Protein AF-T1XFR0-F1 (afdb_monomer_lite)

Organism: NCBI:txid1246301

Structure (mmCIF, N/CA/C/O backbone):
data_AF-T1XFR0-F1
#
_entry.id   AF-T1XFR0-F1
#
loop_
_atom_site.group_PDB
_atom_site.id
_atom_site.type_symbol
_atom_site.label_atom_id
_atom_site.label_alt_id
_atom_site.label_comp_id
_atom_site.label_asym_id
_atom_site.label_entity_id
_atom_site.label_seq_id
_atom_site.pdbx_PDB_ins_code
_atom_site.Cartn_x
_atom_site.Cartn_y
_atom_site.Cartn_z
_atom_site.occupancy
_atom_site.B_iso_or_equiv
_atom_site.auth_seq_id
_atom_site.auth_comp_id
_atom_site.auth_asym_id
_atom_site.auth_atom_id
_atom_site.pdbx_PDB_model_num
ATOM 1 N N . MET A 1 1 ? 17.478 15.946 -19.439 1.00 26.94 1 MET A N 1
ATOM 2 C CA . MET A 1 1 ? 16.770 15.477 -20.648 1.00 26.94 1 MET A CA 1
ATOM 3 C C . MET A 1 1 ? 15.848 14.362 -20.189 1.00 26.94 1 MET A C 1
ATOM 5 O O . MET A 1 1 ? 16.328 13.275 -19.912 1.00 26.94 1 MET A O 1
ATOM 9 N N . VAL A 1 2 ? 14.579 14.688 -19.938 1.00 28.16 2 VAL A N 1
ATOM 10 C CA . VAL A 1 2 ? 13.577 13.744 -19.421 1.00 28.16 2 VAL A CA 1
ATOM 11 C C . VAL A 1 2 ? 13.021 13.003 -20.628 1.00 28.16 2 VAL A C 1
ATOM 13 O O . VAL A 1 2 ? 12.345 13.608 -21.458 1.00 28.16 2 VAL A O 1
ATOM 16 N N . ILE A 1 3 ? 13.387 11.733 -20.794 1.00 33.00 3 ILE A N 1
ATOM 17 C CA . ILE A 1 3 ? 12.794 10.898 -21.836 1.00 33.00 3 ILE A CA 1
ATOM 18 C C . ILE A 1 3 ? 11.432 10.470 -21.305 1.00 33.00 3 ILE A C 1
ATOM 20 O O . ILE A 1 3 ? 11.331 9.614 -20.435 1.00 33.00 3 ILE A O 1
ATOM 24 N N . ALA A 1 4 ? 10.392 11.128 -21.808 1.00 34.94 4 ALA A N 1
ATOM 25 C CA . ALA A 1 4 ? 9.023 10.685 -21.640 1.00 34.94 4 ALA A CA 1
ATOM 26 C C . ALA A 1 4 ? 8.884 9.305 -22.304 1.00 34.94 4 ALA A C 1
ATOM 28 O O . ALA A 1 4 ? 8.877 9.208 -23.534 1.00 34.94 4 ALA A O 1
ATOM 29 N N . CYS A 1 5 ? 8.785 8.242 -21.503 1.00 37.56 5 CYS A N 1
ATOM 30 C CA . CYS A 1 5 ? 8.316 6.942 -21.974 1.00 37.56 5 CYS A CA 1
ATOM 31 C C . CYS A 1 5 ? 6.837 7.076 -22.353 1.00 37.56 5 CYS A C 1
ATOM 33 O O . CYS A 1 5 ? 5.939 6.857 -21.547 1.00 37.56 5 CYS A O 1
ATOM 35 N N . GLN A 1 6 ? 6.569 7.502 -23.588 1.00 42.53 6 GLN A N 1
ATOM 36 C CA . GLN A 1 6 ? 5.225 7.499 -24.147 1.00 42.53 6 GLN A CA 1
ATOM 37 C C . GLN A 1 6 ? 4.971 6.234 -24.978 1.00 42.53 6 GLN A C 1
ATOM 39 O O . GLN A 1 6 ? 5.543 6.053 -26.052 1.00 42.53 6 GLN A O 1
ATOM 44 N N . ARG A 1 7 ? 3.957 5.490 -24.506 1.00 52.00 7 ARG A N 1
ATOM 45 C CA . ARG A 1 7 ? 3.042 4.556 -25.197 1.00 52.00 7 ARG A CA 1
ATOM 46 C C . ARG A 1 7 ? 3.532 3.125 -25.477 1.00 52.00 7 ARG A C 1
ATOM 48 O O . ARG A 1 7 ? 4.291 2.920 -26.420 1.00 52.00 7 ARG A O 1
ATOM 55 N N . ARG A 1 8 ? 2.844 2.135 -24.866 1.00 38.81 8 ARG A N 1
ATOM 56 C CA . ARG A 1 8 ? 2.082 1.061 -25.566 1.00 38.81 8 ARG A CA 1
ATOM 57 C C . ARG A 1 8 ? 1.303 0.119 -24.613 1.00 38.81 8 ARG A C 1
ATOM 59 O O . ARG A 1 8 ? 1.903 -0.587 -23.817 1.00 38.81 8 ARG A O 1
ATOM 66 N N . SER A 1 9 ? -0.009 0.016 -24.875 1.00 38.56 9 SER A N 1
ATOM 67 C CA . SER A 1 9 ? -1.059 -0.839 -24.271 1.00 38.56 9 SER A CA 1
ATOM 68 C C . SER A 1 9 ? -1.644 -0.373 -22.924 1.00 38.56 9 SER A C 1
ATOM 70 O O . SER A 1 9 ? -0.875 -0.143 -21.998 1.00 38.56 9 SER A O 1
ATOM 72 N N . PRO A 1 10 ? -2.986 -0.267 -22.776 1.00 44.75 10 PRO A N 1
ATOM 73 C CA . PRO A 1 10 ? -3.632 0.031 -21.503 1.00 44.75 10 PRO A CA 1
ATOM 74 C C . PRO A 1 10 ? -3.672 -1.253 -20.670 1.00 44.75 10 PRO A C 1
ATOM 76 O O . PRO A 1 10 ? -4.725 -1.860 -20.489 1.00 44.75 10 PRO A O 1
ATOM 79 N N . VAL A 1 11 ? -2.512 -1.730 -20.219 1.00 47.88 11 VAL A N 1
ATOM 80 C CA . VAL A 1 11 ? -2.519 -2.615 -19.055 1.00 47.88 11 VAL A CA 1
ATOM 81 C C . VAL A 1 11 ? -2.946 -1.706 -17.917 1.00 47.88 11 VAL A C 1
ATOM 83 O O . VAL A 1 11 ? -2.191 -0.814 -17.540 1.00 47.88 11 VAL A O 1
ATOM 86 N N . LEU A 1 12 ? -4.200 -1.843 -17.480 1.00 50.22 12 LEU A N 1
ATOM 87 C CA . LEU A 1 12 ? -4.680 -1.112 -16.316 1.00 50.22 12 LEU A CA 1
ATOM 88 C C . LEU A 1 12 ? -3.731 -1.465 -15.167 1.00 50.22 12 LEU A C 1
ATOM 90 O O . LEU A 1 12 ? -3.576 -2.657 -14.884 1.00 50.22 12 LEU A O 1
ATOM 94 N N . PRO A 1 13 ? -3.042 -0.479 -14.572 1.00 66.06 13 PRO A N 1
ATOM 95 C CA . PRO A 1 13 ? -2.156 -0.758 -13.463 1.00 66.06 13 PRO A CA 1
ATOM 96 C C . PRO A 1 13 ? -2.995 -1.361 -12.338 1.00 66.06 13 PRO A C 1
ATOM 98 O O . PRO A 1 13 ? -4.066 -0.857 -11.994 1.00 66.06 13 PRO A O 1
ATOM 101 N N . TYR A 1 14 ? -2.526 -2.473 -11.792 1.00 77.06 14 TYR A N 1
ATOM 102 C CA . TYR A 1 14 ? -3.076 -3.015 -10.570 1.00 77.06 14 TYR A CA 1
ATOM 103 C C . TYR A 1 14 ? -2.762 -2.043 -9.438 1.00 77.06 14 TYR A C 1
ATOM 105 O O . TYR A 1 14 ? -1.613 -1.649 -9.255 1.00 77.06 14 TYR A O 1
ATOM 113 N N . SER A 1 15 ? -3.785 -1.645 -8.693 1.00 80.94 15 SER A N 1
ATOM 114 C CA . SER A 1 15 ? -3.661 -0.668 -7.617 1.00 80.94 15 SER A CA 1
ATOM 115 C C . SER A 1 15 ? -3.753 -1.359 -6.262 1.00 80.94 15 SER A C 1
ATOM 117 O O . SER A 1 15 ? -4.745 -2.029 -5.972 1.00 80.94 15 SER A O 1
ATOM 119 N N . MET A 1 16 ? -2.737 -1.160 -5.427 1.00 88.19 16 MET A N 1
ATOM 120 C CA . MET A 1 16 ? -2.720 -1.581 -4.028 1.00 88.19 16 MET A CA 1
ATOM 121 C C . MET A 1 16 ? -2.306 -0.407 -3.151 1.00 88.19 16 MET A C 1
ATOM 123 O O . MET A 1 16 ? -1.310 0.251 -3.425 1.00 88.19 16 MET A O 1
ATOM 127 N N . ILE A 1 17 ? -3.013 -0.179 -2.051 1.00 91.88 17 ILE A N 1
ATOM 128 C CA . ILE A 1 17 ? -2.657 0.833 -1.059 1.00 91.88 17 ILE A CA 1
ATOM 129 C C . ILE A 1 17 ? -2.204 0.139 0.222 1.00 91.88 17 ILE A C 1
ATOM 131 O O . ILE A 1 17 ? -2.866 -0.765 0.724 1.00 91.88 17 ILE A O 1
ATOM 135 N N . VAL A 1 18 ? -1.086 0.581 0.791 1.00 94.31 18 VAL A N 1
ATOM 136 C CA . VAL A 1 18 ? -0.654 0.173 2.129 1.00 94.31 18 VAL A CA 1
ATOM 137 C C . VAL A 1 18 ? -0.750 1.364 3.067 1.00 94.31 18 VAL A C 1
ATOM 139 O O . VAL A 1 18 ? -0.208 2.436 2.801 1.00 94.31 18 VAL A O 1
ATOM 142 N N . PHE A 1 19 ? -1.438 1.164 4.185 1.00 95.75 19 PHE A N 1
ATOM 143 C CA . PHE A 1 19 ? -1.802 2.215 5.117 1.00 95.75 19 PHE A CA 1
ATOM 144 C C . PHE A 1 19 ? -1.338 1.912 6.537 1.00 95.75 19 PHE A C 1
ATOM 146 O O . PHE A 1 19 ? -1.356 0.780 7.026 1.00 95.75 19 PHE A O 1
ATOM 153 N N . VAL A 1 20 ? -0.941 2.961 7.238 1.00 96.12 20 VAL A N 1
ATOM 154 C CA . VAL A 1 20 ? -0.500 2.899 8.625 1.00 96.12 20 VAL A CA 1
ATOM 155 C C . VAL A 1 20 ? -1.710 2.990 9.562 1.00 96.12 20 VAL A C 1
ATOM 157 O O . VAL A 1 20 ? -2.397 4.006 9.518 1.00 96.12 20 VAL A O 1
ATOM 160 N N . PRO A 1 21 ? -1.956 2.028 10.477 1.00 93.56 21 PRO A N 1
ATOM 161 C CA . PRO A 1 21 ? -2.984 2.154 11.517 1.00 93.56 21 PRO A CA 1
ATOM 162 C C . PRO A 1 21 ? -2.820 3.406 12.401 1.00 93.56 21 PRO A C 1
ATOM 164 O O . PRO A 1 21 ? -1.701 3.912 12.527 1.00 93.56 21 PRO A O 1
ATOM 167 N N . PRO A 1 22 ? -3.886 3.878 13.076 1.00 93.50 22 PRO A N 1
ATOM 168 C CA . PRO A 1 22 ? -5.220 3.271 13.161 1.00 93.50 22 PRO A CA 1
ATOM 169 C C . PRO A 1 22 ? -6.075 3.459 11.897 1.00 93.50 22 PRO A C 1
ATOM 171 O O . PRO A 1 22 ? -5.945 4.465 11.201 1.00 93.50 22 PRO A O 1
ATOM 174 N N . VAL A 1 23 ? -6.954 2.486 11.647 1.00 91.88 23 VAL A N 1
ATOM 175 C CA . VAL A 1 23 ? -8.051 2.509 10.662 1.00 91.88 23 VAL A CA 1
ATOM 176 C C . VAL A 1 23 ? -9.339 2.065 11.362 1.00 91.88 23 VAL A C 1
ATOM 178 O O . VAL A 1 23 ? -9.259 1.485 12.448 1.00 91.88 23 VAL A O 1
ATOM 181 N N . SER A 1 24 ? -10.505 2.315 10.764 1.00 92.25 24 SER A N 1
ATOM 182 C CA . SER A 1 24 ? -11.776 1.805 11.294 1.00 92.25 24 SER A CA 1
ATOM 183 C C . SER A 1 24 ? -11.779 0.268 11.403 1.00 92.25 24 SER A C 1
ATOM 185 O O . SER A 1 24 ? -11.182 -0.441 10.583 1.00 92.25 24 SER A O 1
ATOM 187 N N . GLU A 1 25 ? -12.445 -0.260 12.434 1.00 91.19 25 GLU A N 1
ATOM 188 C CA . GLU A 1 25 ? -12.734 -1.700 12.534 1.00 91.19 25 GLU A CA 1
ATOM 189 C C . GLU A 1 25 ? -13.808 -2.130 11.530 1.00 91.19 25 GLU A C 1
ATOM 191 O O . GLU A 1 25 ? -13.814 -3.281 11.107 1.00 91.19 25 GLU A O 1
ATOM 196 N N . ASP A 1 26 ? -14.669 -1.198 11.121 1.00 94.38 26 ASP A N 1
ATOM 197 C CA . ASP A 1 26 ? -15.607 -1.379 10.019 1.00 94.38 26 ASP A CA 1
ATOM 198 C C . ASP A 1 26 ? -14.874 -1.255 8.673 1.00 94.38 26 ASP A C 1
ATOM 200 O O . ASP A 1 26 ? -14.142 -0.287 8.451 1.00 94.38 26 ASP A O 1
ATOM 204 N N . ASP A 1 27 ? -15.031 -2.255 7.803 1.00 92.94 27 ASP A N 1
ATOM 205 C CA . ASP A 1 27 ? -14.297 -2.359 6.535 1.00 92.94 27 ASP A CA 1
ATOM 206 C C . ASP A 1 27 ? -14.679 -1.258 5.549 1.00 92.94 27 ASP A C 1
ATOM 208 O O . ASP A 1 27 ? -13.790 -0.672 4.934 1.00 92.94 27 ASP A O 1
ATOM 212 N N . GLU A 1 28 ? -15.969 -0.939 5.431 1.00 93.38 28 GLU A N 1
ATOM 213 C CA . GLU A 1 28 ? -16.449 0.095 4.509 1.00 93.38 28 GLU A CA 1
ATOM 214 C C . GLU A 1 28 ? -15.905 1.468 4.918 1.00 93.38 28 GLU A C 1
ATOM 216 O O . GLU A 1 28 ? -15.274 2.153 4.111 1.00 93.38 28 GLU A O 1
ATOM 221 N N . ALA A 1 29 ? -16.027 1.821 6.201 1.00 94.69 29 ALA A N 1
ATOM 222 C CA . ALA A 1 29 ? -15.486 3.069 6.732 1.00 94.69 29 ALA A CA 1
ATOM 223 C C . ALA A 1 29 ? -13.949 3.127 6.676 1.00 94.69 29 ALA A C 1
ATOM 225 O O . ALA A 1 29 ? -13.367 4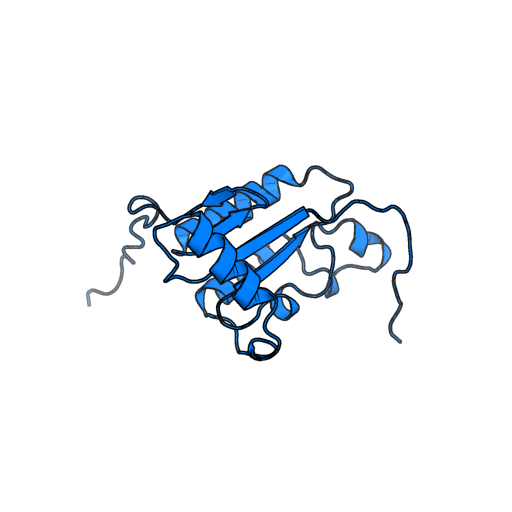.203 6.543 1.00 94.69 29 ALA A O 1
ATOM 226 N N . ALA A 1 30 ? -13.258 1.989 6.803 1.00 94.31 30 ALA A N 1
ATOM 227 C CA . ALA A 1 30 ? -11.804 1.946 6.674 1.00 94.31 30 ALA A CA 1
ATOM 228 C C . ALA A 1 30 ? -11.355 2.190 5.231 1.00 94.31 30 ALA A C 1
ATOM 230 O O . ALA A 1 30 ? -10.378 2.908 5.026 1.00 94.31 30 ALA A O 1
ATOM 231 N N . VAL A 1 31 ? -12.060 1.617 4.252 1.00 93.56 31 VAL A N 1
ATOM 232 C CA . VAL A 1 31 ? -11.791 1.846 2.827 1.00 93.56 31 VAL A CA 1
ATOM 233 C C . VAL A 1 31 ? -12.035 3.308 2.466 1.00 93.56 31 VAL A C 1
ATOM 235 O O . VAL A 1 31 ? -11.145 3.927 1.888 1.00 93.56 31 VAL A O 1
ATOM 238 N N . GLU A 1 32 ? -13.174 3.880 2.867 1.00 94.31 32 GLU A N 1
ATOM 239 C CA . GLU A 1 32 ? -13.485 5.299 2.638 1.00 94.31 32 GLU A CA 1
ATOM 240 C C . GLU A 1 32 ? -12.397 6.205 3.230 1.00 94.31 32 GLU A C 1
ATOM 242 O O . GLU A 1 32 ? -11.823 7.027 2.527 1.00 94.31 32 GLU A O 1
ATOM 247 N N . MET A 1 33 ? -12.000 5.961 4.483 1.00 94.19 33 MET A N 1
ATOM 248 C CA . MET A 1 33 ? -10.937 6.725 5.140 1.00 94.19 33 MET A CA 1
ATOM 249 C C . MET A 1 33 ? -9.583 6.634 4.412 1.00 94.19 33 MET A C 1
ATOM 251 O O . MET A 1 33 ? -8.824 7.603 4.406 1.00 94.19 33 MET A O 1
ATOM 255 N N . ILE A 1 34 ? -9.236 5.469 3.854 1.00 93.25 34 ILE A N 1
ATOM 256 C CA . ILE A 1 34 ? -7.975 5.274 3.122 1.00 93.25 34 ILE A CA 1
ATOM 257 C C . ILE A 1 34 ? -8.006 6.035 1.794 1.00 93.25 34 ILE A C 1
ATOM 259 O O . ILE A 1 34 ? -7.027 6.707 1.473 1.00 93.25 34 ILE A O 1
ATOM 263 N N . LEU A 1 35 ? -9.112 5.944 1.054 1.00 91.62 35 LEU A N 1
ATOM 264 C CA . LEU A 1 35 ? -9.284 6.636 -0.224 1.00 91.62 35 LEU A CA 1
ATOM 265 C C . LEU A 1 35 ? -9.320 8.158 -0.036 1.00 91.62 35 LEU A C 1
ATOM 267 O O . LEU A 1 35 ? -8.568 8.864 -0.700 1.00 91.62 35 LEU A O 1
ATOM 271 N N . ASP A 1 36 ? -10.070 8.651 0.953 1.00 93.56 36 ASP A N 1
ATOM 272 C CA . ASP A 1 36 ? -10.098 10.075 1.312 1.00 93.56 36 ASP A CA 1
ATOM 273 C C . ASP A 1 36 ? -8.703 10.601 1.680 1.00 93.56 36 ASP A C 1
ATOM 275 O O . ASP A 1 36 ? -8.354 11.745 1.382 1.00 93.56 36 ASP A O 1
ATOM 279 N N . TYR A 1 37 ? -7.883 9.776 2.341 1.00 92.81 37 TYR A N 1
ATOM 280 C CA . TYR A 1 37 ? -6.514 10.151 2.682 1.00 92.81 37 TYR A CA 1
ATOM 281 C C . TYR A 1 37 ? -5.598 10.210 1.450 1.00 92.81 37 TYR A C 1
ATOM 283 O O . TYR A 1 37 ? -4.726 11.081 1.394 1.00 92.81 37 TYR A O 1
ATOM 291 N N . ASP A 1 38 ? -5.756 9.294 0.493 1.00 88.81 38 ASP A N 1
ATOM 292 C CA . ASP A 1 38 ? -4.971 9.288 -0.749 1.00 88.81 38 ASP A CA 1
ATOM 293 C C . ASP A 1 38 ? -5.303 10.494 -1.640 1.00 88.81 38 ASP A C 1
ATOM 295 O O . ASP A 1 38 ? -4.397 11.118 -2.198 1.00 88.81 38 ASP A O 1
ATOM 299 N N . ASP A 1 39 ? -6.585 10.864 -1.690 1.00 89.44 39 ASP A N 1
ATOM 300 C CA . ASP A 1 39 ? -7.102 11.958 -2.516 1.00 89.44 39 ASP A CA 1
ATOM 301 C C . ASP A 1 39 ? -6.900 13.359 -1.898 1.00 89.44 39 ASP A C 1
ATOM 303 O O . ASP A 1 39 ? -7.023 14.361 -2.609 1.00 89.44 39 ASP A O 1
ATOM 307 N N . ASP A 1 40 ? -6.587 13.483 -0.597 1.00 90.50 40 ASP A N 1
ATOM 308 C CA . ASP A 1 40 ? -6.370 14.792 0.040 1.00 90.50 40 ASP A CA 1
ATOM 309 C C . ASP A 1 40 ? -4.980 15.372 -0.315 1.00 90.50 40 ASP A C 1
ATOM 311 O O . ASP A 1 40 ? -3.949 14.892 0.182 1.00 90.50 40 ASP A O 1
ATOM 315 N N . PRO A 1 41 ? -4.910 16.481 -1.084 1.00 88.12 41 PRO A N 1
ATOM 316 C CA . PRO A 1 41 ? -3.646 17.091 -1.497 1.00 88.12 41 PRO A CA 1
ATOM 317 C C . PRO A 1 41 ? -2.816 17.628 -0.324 1.00 88.12 41 PRO A C 1
ATOM 319 O O . PRO A 1 41 ? -1.623 17.880 -0.470 1.00 88.12 41 PRO A O 1
ATOM 322 N N . LYS A 1 42 ? -3.397 17.805 0.870 1.00 90.06 42 LYS A N 1
ATOM 323 C CA . LYS A 1 42 ? -2.635 18.204 2.068 1.00 90.06 42 LYS A CA 1
ATOM 324 C C . LYS A 1 42 ? -1.671 17.126 2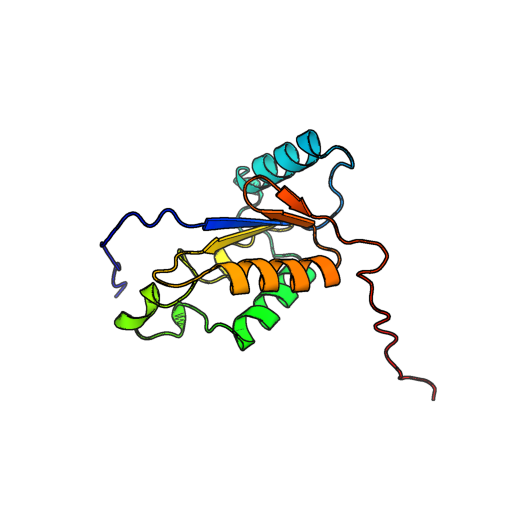.545 1.00 90.06 42 LYS A C 1
ATOM 326 O O . LYS A 1 42 ? -0.753 17.442 3.302 1.00 90.06 42 LYS A O 1
ATOM 331 N N . ASN A 1 43 ? -1.899 15.875 2.153 1.00 88.12 43 ASN A N 1
ATOM 332 C CA . ASN A 1 43 ? -1.009 14.778 2.498 1.00 88.12 43 ASN A CA 1
ATOM 333 C C . ASN A 1 43 ? 0.217 14.725 1.573 1.00 88.12 43 ASN A C 1
ATOM 335 O O . ASN A 1 43 ? 1.219 14.107 1.935 1.00 88.12 43 ASN A O 1
ATOM 339 N N . GLU A 1 44 ? 0.184 15.397 0.417 1.00 83.00 44 GLU A N 1
ATOM 340 C CA . GLU A 1 44 ? 1.314 15.452 -0.512 1.00 83.00 44 GLU A CA 1
ATOM 341 C C . GLU A 1 44 ? 2.561 16.066 0.139 1.00 83.00 44 GLU A C 1
ATOM 343 O O . GLU A 1 44 ? 2.511 17.081 0.835 1.00 83.00 44 GLU A O 1
ATOM 348 N N . GLY A 1 45 ? 3.713 15.428 -0.083 1.00 80.06 45 GLY A N 1
ATOM 349 C CA . GLY A 1 45 ? 4.996 15.875 0.461 1.00 80.06 45 GLY A CA 1
ATOM 350 C C . GLY A 1 45 ? 5.184 15.641 1.964 1.00 80.06 45 GLY A C 1
ATOM 351 O O . GLY A 1 45 ? 6.248 15.974 2.492 1.00 80.06 45 GLY A O 1
ATOM 352 N N . LEU A 1 46 ? 4.204 15.057 2.668 1.00 87.81 46 LEU A N 1
ATOM 353 C CA . LEU A 1 46 ? 4.406 14.629 4.050 1.00 87.81 46 LEU A CA 1
ATOM 354 C C . LEU A 1 46 ? 5.468 13.523 4.116 1.00 87.81 46 LEU A C 1
ATOM 356 O O . LEU A 1 46 ? 5.403 12.571 3.332 1.00 87.81 46 LEU A O 1
ATOM 360 N N . PRO A 1 47 ? 6.405 13.591 5.081 1.00 88.50 47 PRO A N 1
ATOM 361 C CA . PRO A 1 47 ? 7.400 12.546 5.256 1.00 88.50 47 PRO A CA 1
ATOM 362 C C . PRO A 1 47 ? 6.708 11.221 5.569 1.00 88.50 47 PRO A C 1
ATOM 364 O O . PRO A 1 47 ? 5.810 11.154 6.413 1.00 88.50 47 PRO A O 1
ATOM 367 N N . LEU A 1 48 ? 7.136 10.173 4.876 1.00 89.44 48 LEU A N 1
ATOM 368 C CA . LEU A 1 48 ? 6.528 8.858 4.966 1.00 89.44 48 LEU A CA 1
ATOM 369 C C . LEU A 1 48 ? 6.812 8.214 6.336 1.00 89.44 48 LEU A C 1
ATOM 371 O O . LEU A 1 48 ? 7.894 8.357 6.911 1.00 89.44 48 LEU A O 1
ATOM 375 N N . ASP A 1 49 ? 5.837 7.481 6.876 1.00 93.25 49 ASP A N 1
ATOM 376 C CA . ASP A 1 49 ? 6.005 6.716 8.111 1.00 93.25 49 ASP A CA 1
ATOM 377 C C . ASP A 1 49 ? 7.169 5.727 7.971 1.00 93.25 49 ASP A C 1
ATOM 379 O O . ASP A 1 49 ? 7.326 5.041 6.956 1.00 93.25 49 ASP A O 1
ATOM 383 N N . ARG A 1 50 ? 7.966 5.600 9.035 1.00 92.69 50 ARG A N 1
ATOM 384 C CA . ARG A 1 50 ? 9.142 4.718 9.073 1.00 92.69 50 ARG A CA 1
ATOM 385 C C . ARG A 1 50 ? 8.847 3.273 8.648 1.00 92.69 50 ARG A C 1
ATOM 387 O O . ARG A 1 50 ? 9.724 2.615 8.100 1.00 92.69 50 ARG A O 1
ATOM 394 N N . ARG A 1 51 ? 7.639 2.758 8.909 1.00 93.06 51 ARG A N 1
ATOM 395 C CA . ARG A 1 51 ? 7.250 1.385 8.545 1.00 93.06 51 ARG A CA 1
ATOM 396 C C . ARG A 1 51 ? 7.023 1.231 7.049 1.00 93.06 51 ARG A C 1
ATOM 398 O O . ARG A 1 51 ? 7.375 0.192 6.502 1.00 93.06 51 ARG A O 1
ATOM 405 N N . LEU A 1 52 ? 6.457 2.252 6.412 1.00 91.56 52 LEU A N 1
ATOM 406 C CA . LEU A 1 52 ? 6.278 2.297 4.964 1.00 91.56 52 LEU A CA 1
ATOM 407 C C . LEU A 1 52 ? 7.628 2.489 4.267 1.00 91.56 52 LEU A C 1
ATOM 409 O O . LEU A 1 52 ? 7.916 1.779 3.311 1.00 91.56 52 LEU A O 1
ATOM 413 N N . HIS A 1 53 ? 8.502 3.346 4.805 1.00 88.94 53 HIS A N 1
ATOM 414 C CA . HIS A 1 53 ? 9.886 3.440 4.331 1.00 88.94 53 HIS A CA 1
ATOM 415 C C . HIS A 1 53 ? 10.613 2.089 4.403 1.00 88.94 53 HIS A C 1
ATOM 417 O O . HIS A 1 53 ? 11.174 1.645 3.407 1.00 88.94 53 HIS A O 1
ATOM 423 N N . ALA A 1 54 ? 10.536 1.386 5.537 1.00 89.44 54 ALA A N 1
ATOM 424 C CA . ALA A 1 54 ? 11.160 0.070 5.686 1.00 89.44 54 ALA A CA 1
ATOM 425 C C . ALA A 1 54 ? 10.567 -0.994 4.741 1.00 89.44 54 ALA A C 1
ATOM 427 O O . ALA A 1 54 ? 11.292 -1.872 4.276 1.00 89.44 54 ALA A O 1
ATOM 428 N N . LEU A 1 55 ? 9.261 -0.927 4.451 1.00 88.75 55 LEU A N 1
ATOM 429 C CA . LEU A 1 55 ? 8.619 -1.767 3.437 1.00 88.75 55 LEU A CA 1
ATOM 430 C C . LEU A 1 55 ? 9.218 -1.496 2.050 1.00 88.75 55 LEU A C 1
ATOM 432 O O . LEU A 1 55 ? 9.609 -2.440 1.369 1.00 88.75 55 LEU A O 1
ATOM 436 N N . ILE A 1 56 ? 9.327 -0.225 1.655 1.00 84.62 56 ILE A N 1
ATOM 437 C CA . ILE A 1 56 ? 9.913 0.178 0.369 1.00 84.62 56 ILE A CA 1
ATOM 438 C C . ILE A 1 56 ? 11.367 -0.286 0.261 1.00 84.62 56 ILE A C 1
ATOM 440 O O . ILE A 1 56 ? 11.745 -0.841 -0.768 1.00 84.62 56 ILE A O 1
ATOM 444 N N . ASP A 1 57 ? 12.169 -0.111 1.312 1.00 83.75 57 ASP A N 1
ATOM 445 C CA . ASP A 1 57 ? 13.575 -0.522 1.316 1.00 83.75 57 ASP A CA 1
ATOM 446 C C . ASP A 1 57 ? 13.739 -2.041 1.171 1.00 83.75 57 ASP A C 1
ATOM 448 O O . ASP A 1 57 ? 14.599 -2.494 0.416 1.00 83.75 57 ASP A O 1
ATOM 452 N N . GLU A 1 58 ? 12.907 -2.840 1.847 1.00 85.31 58 GLU A N 1
ATOM 453 C CA . GLU A 1 58 ? 12.920 -4.302 1.702 1.00 85.31 58 GLU A CA 1
ATOM 454 C C . GLU A 1 58 ? 12.491 -4.727 0.291 1.00 85.31 58 GLU A C 1
ATOM 456 O O . GLU A 1 58 ? 13.143 -5.568 -0.331 1.00 85.31 58 GLU A O 1
ATOM 461 N N . LEU A 1 59 ? 11.435 -4.115 -0.253 1.00 79.88 59 LEU A N 1
ATOM 462 C CA . LEU A 1 59 ? 10.977 -4.397 -1.615 1.00 79.88 59 LEU A CA 1
ATOM 463 C C . LEU A 1 59 ? 12.026 -3.995 -2.659 1.00 79.88 59 LEU A C 1
ATOM 465 O O . LEU A 1 59 ? 12.223 -4.733 -3.622 1.00 79.88 59 LEU A O 1
ATOM 469 N N . ALA A 1 60 ? 12.748 -2.892 -2.443 1.00 76.50 60 ALA A N 1
ATOM 470 C CA . ALA A 1 60 ? 13.787 -2.398 -3.344 1.00 76.50 60 ALA A CA 1
ATOM 471 C C . ALA A 1 60 ? 15.011 -3.329 -3.450 1.00 76.50 60 ALA A C 1
ATOM 473 O O . ALA A 1 60 ? 15.753 -3.256 -4.431 1.00 76.50 60 ALA A O 1
ATOM 474 N N . GLN A 1 61 ? 15.230 -4.212 -2.467 1.00 76.38 61 GLN A N 1
ATOM 475 C CA . GLN A 1 61 ? 16.280 -5.240 -2.531 1.00 76.38 61 GLN A CA 1
ATOM 476 C C . GLN A 1 61 ? 15.925 -6.377 -3.492 1.00 76.38 61 GLN A C 1
ATOM 478 O O . GLN A 1 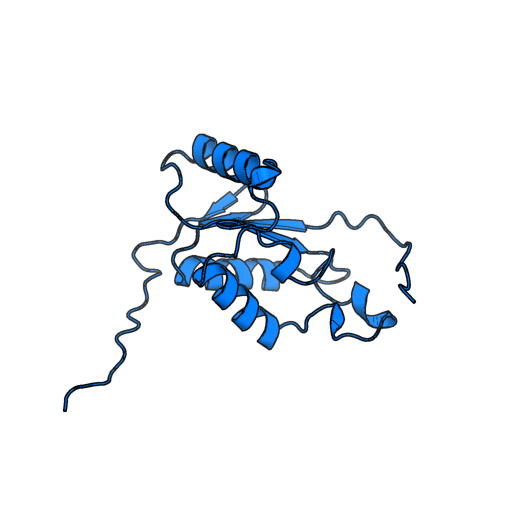61 ? 16.816 -7.008 -4.060 1.00 76.38 61 GLN A O 1
ATOM 483 N N . ILE A 1 62 ? 14.630 -6.652 -3.653 1.00 73.31 62 ILE A N 1
ATOM 484 C CA . ILE A 1 62 ? 14.112 -7.741 -4.487 1.00 73.31 62 ILE A CA 1
ATOM 485 C C . ILE A 1 62 ? 13.780 -7.210 -5.883 1.00 73.31 62 ILE A C 1
ATOM 487 O O . ILE A 1 62 ? 14.064 -7.859 -6.889 1.00 73.31 62 ILE A O 1
ATOM 491 N N . TYR A 1 63 ? 13.220 -6.004 -5.940 1.00 70.62 63 TYR A N 1
ATOM 492 C CA . TYR A 1 63 ? 12.777 -5.351 -7.158 1.00 70.62 63 TYR A CA 1
ATOM 493 C C . TYR A 1 63 ? 13.502 -4.010 -7.309 1.00 70.62 63 TYR A C 1
ATOM 495 O O . TYR A 1 63 ? 13.226 -3.083 -6.546 1.00 70.62 63 TYR A O 1
ATOM 503 N N . PRO A 1 64 ? 14.425 -3.871 -8.277 1.00 62.53 64 PRO A N 1
ATOM 504 C CA . PRO A 1 64 ? 15.164 -2.629 -8.456 1.00 62.53 64 PRO A CA 1
ATOM 505 C C . PRO A 1 64 ? 14.208 -1.469 -8.751 1.00 62.53 64 PRO A C 1
ATOM 507 O O . PRO A 1 64 ? 13.176 -1.638 -9.402 1.00 62.53 64 PRO A O 1
ATOM 510 N N . ARG A 1 65 ? 14.569 -0.268 -8.286 1.00 62.53 65 ARG A N 1
ATOM 511 C CA . ARG A 1 65 ? 13.803 0.955 -8.564 1.00 62.53 65 ARG A CA 1
ATOM 512 C C . ARG A 1 65 ? 13.736 1.163 -10.077 1.00 62.53 65 ARG A C 1
ATOM 514 O O . ARG A 1 65 ? 14.768 1.048 -10.738 1.00 62.53 65 ARG A O 1
ATOM 521 N N . SER A 1 66 ? 12.582 1.558 -10.608 1.00 59.78 66 SER A N 1
ATOM 522 C CA . SER A 1 66 ? 12.420 1.889 -12.036 1.00 59.78 66 SER A CA 1
ATOM 523 C C . SER A 1 66 ? 13.489 2.880 -12.524 1.00 59.78 66 SER A C 1
ATOM 525 O O . SER A 1 66 ? 14.116 2.665 -13.555 1.00 59.78 66 SER A O 1
ATOM 527 N N . ALA A 1 67 ? 13.812 3.893 -11.712 1.00 60.66 67 ALA A N 1
ATOM 528 C CA . ALA A 1 67 ? 14.870 4.873 -11.983 1.00 60.66 67 ALA A CA 1
ATOM 529 C C . ALA A 1 67 ? 16.301 4.292 -12.075 1.00 60.66 67 ALA A C 1
ATOM 531 O O . ALA A 1 67 ? 17.198 4.958 -12.586 1.00 60.66 67 ALA A O 1
ATOM 532 N N . SER A 1 68 ? 16.535 3.081 -11.558 1.00 65.00 68 SER A N 1
ATOM 533 C CA . SER A 1 68 ? 17.826 2.377 -11.634 1.00 65.00 68 SER A CA 1
ATOM 534 C C . SER A 1 68 ? 17.935 1.423 -12.827 1.00 65.00 68 SER A C 1
ATOM 536 O O . SER A 1 68 ? 19.004 0.855 -13.057 1.00 65.00 68 SER A O 1
ATOM 538 N N . LEU A 1 69 ? 16.852 1.243 -13.589 1.00 61.91 69 LEU A N 1
ATOM 539 C CA . LEU A 1 69 ? 16.829 0.395 -14.773 1.00 61.91 69 LEU A CA 1
ATOM 540 C C . LEU A 1 69 ? 17.138 1.179 -16.055 1.00 61.91 69 LEU A C 1
ATOM 542 O O . LEU A 1 69 ? 16.859 2.377 -16.142 1.00 61.91 69 LEU A O 1
ATOM 546 N N . PRO A 1 70 ? 17.706 0.513 -17.078 1.00 65.81 70 PRO A N 1
ATOM 547 C CA . PRO A 1 70 ? 17.810 1.106 -18.403 1.00 65.81 70 PRO A CA 1
ATOM 548 C C . PRO A 1 70 ? 16.403 1.327 -19.006 1.00 65.81 70 PRO A C 1
ATOM 550 O O . PRO A 1 70 ? 15.506 0.524 -18.730 1.00 65.81 70 PRO A O 1
ATOM 553 N N . PRO A 1 71 ? 16.193 2.373 -19.835 1.00 67.94 71 PRO A N 1
ATOM 554 C CA . PRO A 1 71 ? 14.869 2.781 -20.328 1.00 67.94 71 PRO A CA 1
ATOM 555 C C . PRO A 1 71 ? 14.041 1.661 -20.970 1.00 67.94 71 PRO A C 1
ATOM 557 O O . PRO A 1 71 ? 12.829 1.595 -20.792 1.00 67.94 71 PRO A O 1
ATOM 560 N N . GLU A 1 72 ? 14.697 0.756 -21.693 1.00 63.75 72 GLU A N 1
ATOM 561 C CA . GLU A 1 72 ? 14.085 -0.394 -22.361 1.00 63.75 72 GLU A CA 1
ATOM 562 C C . GLU A 1 72 ? 13.519 -1.455 -21.402 1.00 63.75 72 GLU A C 1
ATOM 564 O O . GLU A 1 72 ? 12.718 -2.285 -21.828 1.00 63.75 72 GLU A O 1
ATOM 569 N N . ARG A 1 73 ? 13.907 -1.417 -20.121 1.00 58.88 73 ARG A N 1
ATOM 570 C CA . ARG A 1 73 ? 13.453 -2.334 -19.065 1.00 58.88 73 ARG A CA 1
ATOM 571 C C . ARG A 1 73 ? 12.536 -1.664 -18.044 1.00 58.88 73 ARG A C 1
ATOM 573 O O . ARG A 1 73 ? 12.080 -2.333 -17.123 1.00 58.88 73 ARG A O 1
ATOM 580 N N . CYS A 1 74 ? 12.237 -0.372 -18.189 1.00 58.12 74 CYS A N 1
ATOM 581 C CA . CYS A 1 74 ? 11.317 0.318 -17.281 1.00 58.12 74 CYS A CA 1
ATOM 582 C C . CYS A 1 74 ? 9.914 -0.312 -17.294 1.00 58.12 74 CYS A C 1
ATOM 584 O O . CYS A 1 74 ? 9.285 -0.386 -16.247 1.00 58.12 74 CYS A O 1
ATOM 586 N N . ASP A 1 75 ? 9.484 -0.853 -18.438 1.00 52.72 75 ASP A N 1
ATOM 587 C CA . ASP A 1 75 ? 8.209 -1.572 -18.591 1.00 52.72 75 ASP A CA 1
ATOM 588 C C . ASP A 1 75 ? 8.278 -3.047 -18.123 1.00 52.72 75 ASP A C 1
ATOM 590 O O . ASP A 1 75 ? 7.266 -3.752 -18.122 1.00 52.72 75 ASP A O 1
ATOM 594 N N . GLU A 1 76 ? 9.475 -3.553 -17.787 1.00 51.66 76 GLU A N 1
ATOM 595 C CA . GLU A 1 76 ? 9.673 -4.878 -17.171 1.00 51.66 76 GLU A CA 1
ATOM 596 C C . GLU A 1 76 ? 9.559 -4.817 -15.645 1.00 51.66 76 GLU A C 1
ATOM 598 O O . GLU A 1 76 ? 9.411 -5.850 -14.988 1.00 51.66 76 GLU A O 1
ATOM 603 N N . CYS A 1 77 ? 9.652 -3.615 -15.075 1.00 54.59 77 CYS A N 1
ATOM 604 C CA . CYS A 1 77 ? 9.389 -3.405 -13.667 1.00 54.59 77 CYS A CA 1
ATOM 605 C C . CYS A 1 77 ? 7.902 -3.574 -13.402 1.00 54.59 77 CYS A C 1
ATOM 607 O O . CYS A 1 77 ? 7.078 -3.004 -14.103 1.00 54.59 77 CYS A O 1
ATOM 609 N N . ILE A 1 78 ? 7.579 -4.264 -12.311 1.00 55.12 78 ILE A N 1
ATOM 610 C CA . ILE A 1 78 ? 6.216 -4.392 -11.795 1.00 55.12 78 ILE A CA 1
ATOM 611 C C . ILE A 1 78 ? 5.740 -3.062 -11.150 1.00 55.12 78 ILE A C 1
ATOM 613 O O . ILE A 1 78 ? 4.949 -3.048 -10.220 1.00 55.12 78 ILE A O 1
ATOM 617 N N . TRP A 1 79 ? 6.258 -1.910 -11.584 1.00 61.16 79 TRP A N 1
ATOM 618 C CA . TRP A 1 79 ? 6.062 -0.613 -10.931 1.00 61.16 79 TRP A CA 1
ATOM 619 C C . TRP A 1 79 ? 5.781 0.430 -12.003 1.00 61.16 79 TRP A C 1
ATOM 621 O O . TRP A 1 79 ? 6.666 0.790 -12.779 1.00 61.16 79 TRP A O 1
ATOM 631 N N . ALA A 1 80 ? 4.527 0.860 -12.071 1.00 45.62 80 ALA A N 1
ATOM 632 C CA . ALA A 1 80 ? 3.992 1.567 -13.219 1.00 45.62 80 ALA A CA 1
ATOM 633 C C . ALA A 1 80 ? 4.387 3.036 -13.261 1.00 45.62 80 ALA A C 1
ATOM 635 O O . ALA A 1 80 ? 4.629 3.556 -14.345 1.00 45.62 80 ALA A O 1
ATOM 636 N N . GLU A 1 81 ? 4.445 3.721 -12.123 1.00 48.81 81 GLU A N 1
ATOM 637 C CA . GLU A 1 81 ? 4.513 5.180 -12.120 1.00 48.81 81 GLU A CA 1
ATOM 638 C C . GLU A 1 81 ? 5.421 5.645 -10.974 1.00 48.81 81 GLU A C 1
ATOM 640 O O . GLU A 1 81 ? 5.121 5.434 -9.805 1.00 48.81 81 GLU A O 1
ATOM 645 N N . GLU A 1 82 ? 6.571 6.223 -11.344 1.00 53.09 82 GLU A N 1
ATOM 646 C CA . GLU A 1 82 ? 7.529 6.926 -10.469 1.00 53.09 82 GLU A CA 1
ATOM 647 C C . GLU A 1 82 ? 8.294 6.079 -9.407 1.00 53.09 82 GLU A C 1
ATOM 649 O O . GLU A 1 82 ? 8.013 4.896 -9.198 1.00 53.09 82 GLU A O 1
ATOM 654 N N . PRO A 1 83 ? 9.390 6.595 -8.797 1.00 56.22 83 PRO A N 1
ATOM 655 C CA . PRO A 1 83 ? 10.045 5.935 -7.666 1.00 56.22 83 PRO A CA 1
ATOM 656 C C . PRO A 1 83 ? 9.042 5.615 -6.550 1.00 56.22 83 PRO A C 1
ATOM 658 O O . PRO A 1 83 ? 8.239 6.469 -6.203 1.00 56.22 83 PRO A O 1
ATOM 661 N N . LEU A 1 84 ? 9.154 4.438 -5.918 1.00 58.06 84 LEU A N 1
ATOM 662 C CA . LEU A 1 84 ? 8.295 4.002 -4.797 1.00 58.06 84 LEU A CA 1
ATOM 663 C C . LEU A 1 84 ? 8.117 5.060 -3.692 1.00 58.06 84 LEU A C 1
ATOM 665 O O . LEU A 1 84 ? 7.081 5.124 -3.042 1.00 58.06 84 LEU A O 1
ATOM 669 N N . GLU A 1 85 ? 9.138 5.891 -3.487 1.00 56.88 85 GLU A N 1
ATOM 670 C CA . GLU A 1 85 ? 9.137 6.981 -2.511 1.00 56.88 85 GLU A CA 1
ATOM 671 C C . GLU A 1 85 ? 8.181 8.129 -2.877 1.00 56.88 85 GLU A C 1
ATOM 673 O O . GLU A 1 85 ? 7.687 8.795 -1.974 1.00 56.88 85 GLU A O 1
ATOM 678 N N . LEU A 1 86 ? 7.903 8.360 -4.167 1.00 65.44 86 LEU A N 1
ATOM 679 C CA . LEU A 1 86 ? 7.025 9.440 -4.640 1.00 65.44 86 LEU A CA 1
ATOM 680 C C . LEU A 1 86 ? 5.537 9.086 -4.550 1.00 65.44 86 LEU A C 1
ATOM 682 O O . LEU A 1 86 ? 4.706 9.984 -4.479 1.00 65.44 86 LEU A O 1
ATOM 686 N N . ASN A 1 87 ? 5.212 7.796 -4.441 1.00 72.69 87 ASN A N 1
ATOM 687 C CA . ASN A 1 87 ? 3.844 7.328 -4.201 1.00 72.69 87 ASN A CA 1
ATOM 688 C C . ASN A 1 87 ? 3.531 7.181 -2.700 1.00 72.69 87 ASN A C 1
ATOM 690 O O . ASN A 1 87 ? 2.491 6.650 -2.304 1.00 72.69 87 ASN A O 1
ATOM 694 N N . GLY A 1 88 ? 4.467 7.599 -1.846 1.00 79.25 88 GLY A N 1
ATOM 695 C CA . GLY A 1 88 ? 4.309 7.658 -0.404 1.00 79.25 88 GLY A CA 1
ATOM 696 C C . GLY A 1 88 ? 3.896 9.055 0.048 1.00 79.25 88 GLY A C 1
ATOM 697 O O . GLY A 1 88 ? 4.563 10.038 -0.263 1.00 79.25 88 GLY A O 1
ATOM 698 N N . ARG A 1 89 ? 2.837 9.140 0.852 1.00 85.94 89 ARG A N 1
ATOM 699 C CA . ARG A 1 89 ? 2.395 10.383 1.489 1.00 85.94 89 ARG A CA 1
ATOM 700 C C . ARG A 1 89 ? 2.023 10.125 2.939 1.00 85.94 89 ARG A C 1
ATOM 702 O O . ARG A 1 89 ? 1.014 9.489 3.230 1.00 85.94 89 ARG A O 1
ATOM 709 N N . GLY A 1 90 ? 2.863 10.579 3.871 1.00 91.56 90 GLY A N 1
ATOM 710 C CA . GLY A 1 90 ? 2.605 10.461 5.308 1.00 91.56 90 GLY A CA 1
ATOM 711 C C . GLY A 1 90 ? 2.357 9.019 5.771 1.00 91.56 90 GLY A C 1
ATOM 712 O O . GLY A 1 90 ? 3.287 8.249 5.999 1.00 91.56 90 GLY A O 1
ATOM 713 N N . ARG A 1 91 ? 1.085 8.657 5.950 1.00 94.25 91 ARG A N 1
ATOM 714 C CA . ARG A 1 91 ? 0.634 7.350 6.462 1.00 94.25 91 ARG A CA 1
ATOM 715 C C . ARG A 1 91 ? 0.237 6.345 5.381 1.00 94.25 91 ARG A C 1
ATOM 717 O O . ARG A 1 91 ? -0.210 5.253 5.731 1.00 94.25 91 ARG A O 1
ATOM 724 N N . LEU A 1 92 ? 0.397 6.694 4.111 1.00 92.62 92 LEU A N 1
ATOM 725 C CA . LEU A 1 92 ? -0.046 5.901 2.973 1.00 92.62 92 LEU A CA 1
ATOM 726 C C . LEU A 1 92 ? 1.099 5.701 1.979 1.00 92.62 92 LEU A C 1
ATOM 728 O O . LEU A 1 92 ? 1.876 6.620 1.729 1.00 92.62 92 LEU A O 1
ATOM 732 N N . CYS A 1 93 ? 1.195 4.504 1.406 1.00 90.19 93 CYS A N 1
ATOM 733 C CA . CYS A 1 93 ? 1.986 4.244 0.209 1.00 90.19 93 CYS A CA 1
ATOM 734 C C . CYS A 1 93 ? 1.107 3.557 -0.835 1.00 90.19 93 CYS A C 1
ATOM 736 O O . CYS A 1 93 ? 0.511 2.512 -0.559 1.00 90.19 93 CYS A O 1
ATOM 738 N N . HIS A 1 94 ? 1.016 4.164 -2.015 1.00 86.75 94 HIS A N 1
ATOM 739 C CA . HIS A 1 94 ? 0.254 3.650 -3.143 1.00 86.75 94 HIS A CA 1
ATOM 740 C C . HIS A 1 94 ? 1.178 2.895 -4.100 1.00 86.75 94 HIS A C 1
ATOM 742 O O . HIS A 1 94 ? 2.176 3.412 -4.596 1.00 86.75 94 HIS A O 1
ATOM 748 N N . PHE A 1 95 ? 0.855 1.640 -4.365 1.00 81.44 95 PHE A N 1
ATOM 749 C CA . PHE A 1 95 ? 1.553 0.795 -5.315 1.00 81.44 95 PHE A CA 1
ATOM 750 C C . PHE A 1 95 ? 0.711 0.661 -6.583 1.00 81.44 95 PHE A C 1
ATOM 752 O O . PHE A 1 95 ? -0.252 -0.104 -6.633 1.00 81.44 95 PHE A O 1
ATOM 759 N N . ALA A 1 96 ? 1.103 1.403 -7.618 1.00 75.94 96 ALA A N 1
ATOM 760 C CA . ALA A 1 96 ? 0.635 1.193 -8.979 1.00 75.94 96 ALA A CA 1
ATOM 761 C C . ALA A 1 96 ? 1.542 0.152 -9.650 1.00 75.94 96 ALA A C 1
ATOM 763 O O . ALA A 1 96 ? 2.687 0.440 -10.002 1.00 75.94 96 ALA A O 1
ATOM 764 N N . LEU A 1 97 ? 1.050 -1.075 -9.791 1.00 73.88 97 LEU A N 1
ATOM 765 C CA . LEU A 1 97 ? 1.782 -2.195 -10.369 1.00 73.88 97 LEU A CA 1
ATOM 766 C C . LEU A 1 97 ? 1.376 -2.361 -11.835 1.00 73.88 97 LEU A C 1
ATOM 768 O O . LEU A 1 97 ? 0.223 -2.669 -12.132 1.00 73.88 97 LEU A O 1
ATOM 772 N N . SER A 1 98 ? 2.302 -2.187 -12.773 1.00 64.19 98 SER A N 1
ATOM 773 C CA . SER A 1 98 ? 2.077 -2.561 -14.173 1.00 64.19 98 SER A CA 1
ATOM 774 C C . SER A 1 98 ? 2.989 -3.721 -14.508 1.00 64.19 98 SER A C 1
ATOM 776 O O . SER A 1 98 ? 4.172 -3.709 -14.202 1.00 64.19 98 SER A O 1
ATOM 778 N N . GLY A 1 99 ? 2.442 -4.761 -15.119 1.00 57.19 99 GLY A N 1
ATOM 779 C CA . GLY A 1 99 ? 3.234 -5.897 -15.554 1.00 57.19 99 GLY A CA 1
ATOM 780 C C . GLY A 1 99 ? 2.735 -6.395 -16.894 1.00 57.19 99 GLY A C 1
ATOM 781 O O . GLY A 1 99 ? 1.542 -6.611 -17.088 1.00 57.19 99 GLY A O 1
ATOM 782 N N . ARG A 1 100 ? 3.662 -6.640 -17.823 1.00 52.41 100 ARG A N 1
ATOM 783 C CA . ARG A 1 100 ? 3.439 -7.618 -18.902 1.00 52.41 100 ARG A CA 1
ATOM 784 C C . ARG A 1 100 ? 3.506 -9.069 -18.395 1.00 52.41 100 ARG A C 1
ATOM 786 O O . ARG A 1 100 ? 3.210 -9.983 -19.160 1.00 52.41 100 ARG A O 1
ATOM 793 N N . HIS A 1 101 ? 3.910 -9.268 -17.140 1.00 52.38 101 HIS A N 1
ATOM 794 C CA . HIS A 1 101 ? 4.133 -10.554 -16.483 1.00 52.38 101 HIS A CA 1
ATOM 795 C C . HIS A 1 101 ? 3.266 -10.704 -15.229 1.00 52.38 101 HIS A C 1
ATOM 797 O O . HIS A 1 101 ? 2.735 -9.718 -14.731 1.00 52.38 101 HIS A O 1
ATOM 803 N N . ASP A 1 102 ? 3.142 -11.949 -14.765 1.00 65.75 102 ASP A N 1
ATOM 804 C CA . ASP A 1 102 ? 2.383 -12.381 -13.588 1.00 65.75 102 ASP A CA 1
ATOM 805 C C . ASP A 1 102 ? 2.738 -11.549 -12.339 1.00 65.75 102 ASP A C 1
ATOM 807 O O . ASP A 1 102 ? 3.843 -11.656 -11.801 1.00 65.75 102 ASP A O 1
ATOM 811 N N . ILE A 1 103 ? 1.824 -10.660 -11.936 1.00 76.19 103 ILE A N 1
ATOM 812 C CA . ILE A 1 103 ? 2.000 -9.713 -10.823 1.00 76.19 103 ILE A CA 1
ATOM 813 C C . ILE A 1 103 ? 1.553 -10.294 -9.476 1.00 76.19 103 ILE A C 1
ATOM 815 O O . ILE A 1 103 ? 1.852 -9.708 -8.432 1.00 76.19 103 ILE A O 1
ATOM 819 N N . ASP A 1 104 ? 0.884 -11.448 -9.481 1.00 80.88 104 ASP A N 1
ATOM 820 C CA . ASP A 1 104 ? 0.303 -12.062 -8.286 1.00 80.88 104 ASP A CA 1
ATOM 821 C C . ASP A 1 104 ? 1.362 -12.368 -7.208 1.00 80.88 104 ASP A C 1
ATOM 823 O O . ASP A 1 104 ? 1.156 -11.982 -6.052 1.00 80.88 104 ASP A O 1
ATOM 827 N N . PRO A 1 105 ? 2.553 -12.925 -7.535 1.00 80.88 105 PRO A N 1
ATOM 828 C CA . PRO A 1 105 ? 3.592 -13.166 -6.531 1.00 80.88 105 PRO A CA 1
ATOM 829 C C . PRO A 1 105 ? 4.101 -11.884 -5.860 1.00 80.88 105 PRO A C 1
ATOM 831 O O . PRO A 1 105 ? 4.524 -11.904 -4.701 1.00 80.88 105 PRO A O 1
ATOM 834 N N . LEU A 1 106 ? 4.074 -10.752 -6.571 1.00 79.94 106 LEU A N 1
ATOM 835 C CA . LEU A 1 106 ? 4.453 -9.473 -5.983 1.00 79.94 106 LEU A CA 1
ATOM 836 C C . LEU A 1 106 ? 3.360 -8.950 -5.051 1.00 79.94 106 LEU A C 1
ATOM 838 O O . LEU A 1 106 ? 3.684 -8.519 -3.948 1.00 79.94 106 LEU A O 1
ATOM 842 N N . ILE A 1 107 ? 2.094 -8.995 -5.473 1.00 84.88 107 ILE A N 1
ATOM 843 C CA . ILE A 1 107 ? 0.935 -8.600 -4.654 1.00 84.88 107 ILE A CA 1
ATOM 844 C C . ILE A 1 107 ? 0.956 -9.363 -3.325 1.00 84.88 107 ILE A C 1
ATOM 846 O O . ILE A 1 107 ? 0.833 -8.766 -2.249 1.00 84.88 107 ILE A O 1
ATOM 850 N N . GLU A 1 108 ? 1.182 -10.678 -3.386 1.00 88.19 108 GLU A N 1
ATOM 851 C CA . GLU A 1 108 ? 1.323 -11.525 -2.202 1.00 88.19 108 GLU A CA 1
ATOM 852 C C . GLU A 1 108 ? 2.508 -11.096 -1.336 1.00 88.19 108 GLU A C 1
ATOM 854 O O . GLU A 1 108 ? 2.351 -10.941 -0.122 1.00 88.19 108 GLU A O 1
ATOM 859 N N . ARG A 1 109 ? 3.670 -10.825 -1.944 1.00 86.62 109 ARG A N 1
ATOM 860 C CA . ARG A 1 109 ? 4.860 -10.412 -1.197 1.00 86.62 109 ARG A CA 1
ATOM 861 C C . ARG A 1 109 ? 4.685 -9.054 -0.521 1.00 86.62 109 ARG A C 1
ATOM 863 O O . ARG A 1 109 ? 5.009 -8.938 0.658 1.00 86.62 109 ARG A O 1
ATOM 870 N N . ILE A 1 110 ? 4.172 -8.040 -1.221 1.00 88.25 110 ILE A N 1
ATOM 871 C CA . ILE A 1 110 ? 3.899 -6.718 -0.631 1.00 88.25 110 ILE A CA 1
ATOM 872 C C . ILE A 1 110 ? 2.943 -6.884 0.550 1.00 88.25 110 ILE A C 1
ATOM 874 O O . ILE A 1 110 ? 3.221 -6.369 1.634 1.00 88.25 110 ILE A O 1
ATOM 878 N N . SER A 1 111 ? 1.872 -7.661 0.362 1.00 91.81 111 SER A N 1
ATOM 879 C CA . SER A 1 111 ? 0.893 -7.936 1.413 1.00 91.81 111 SER A CA 1
ATOM 880 C C . SER A 1 111 ? 1.542 -8.578 2.640 1.00 91.81 111 SER A C 1
ATOM 882 O O . SER A 1 111 ? 1.363 -8.099 3.756 1.00 91.81 111 SER A O 1
ATOM 884 N N . GLU A 1 112 ? 2.334 -9.633 2.447 1.00 91.88 112 GLU A N 1
ATOM 885 C CA . GLU A 1 112 ? 3.029 -10.344 3.525 1.00 91.88 112 GLU A CA 1
ATOM 886 C C . GLU A 1 112 ? 3.973 -9.416 4.307 1.00 91.88 112 GLU A C 1
ATOM 888 O O . GLU A 1 112 ? 3.935 -9.370 5.539 1.00 91.88 112 GLU A O 1
ATOM 893 N N . VAL A 1 113 ? 4.826 -8.651 3.615 1.00 90.44 113 VAL A N 1
ATOM 894 C CA . VAL A 1 113 ? 5.774 -7.745 4.283 1.00 90.44 113 VAL A CA 1
ATOM 895 C C . VAL A 1 11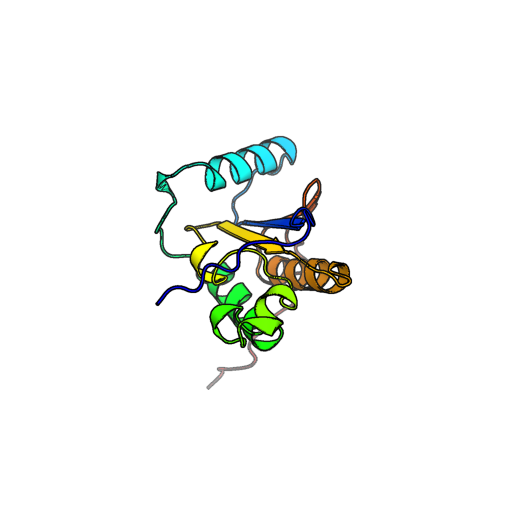3 ? 5.036 -6.622 5.014 1.00 90.44 113 VAL A C 1
ATOM 897 O O . VAL A 1 113 ? 5.386 -6.311 6.154 1.00 90.44 113 VAL A O 1
ATOM 900 N N . ALA A 1 114 ? 4.005 -6.038 4.403 1.00 93.19 114 ALA A N 1
ATOM 901 C CA . ALA A 1 114 ? 3.211 -4.979 5.016 1.00 93.19 114 ALA A CA 1
ATOM 902 C C . ALA A 1 114 ? 2.511 -5.458 6.299 1.00 93.19 114 ALA A C 1
ATOM 904 O O . ALA A 1 114 ? 2.642 -4.823 7.350 1.00 93.19 114 ALA A O 1
ATOM 905 N N . LEU A 1 115 ? 1.838 -6.611 6.248 1.00 94.00 115 LEU A N 1
ATOM 906 C CA . LEU A 1 115 ? 1.109 -7.173 7.388 1.00 94.00 115 LEU A CA 1
ATOM 907 C C . LEU A 1 115 ? 2.045 -7.508 8.558 1.00 94.00 115 LEU A C 1
ATOM 909 O O . LEU A 1 115 ? 1.761 -7.114 9.690 1.00 94.00 115 LEU A O 1
ATOM 913 N N . ARG A 1 116 ? 3.215 -8.113 8.300 1.00 91.94 116 ARG A N 1
ATOM 914 C CA . ARG A 1 116 ? 4.243 -8.364 9.338 1.00 91.94 116 ARG A CA 1
ATOM 915 C C . ARG A 1 116 ? 4.742 -7.082 10.010 1.00 91.94 116 ARG A C 1
ATOM 917 O O . ARG A 1 116 ? 5.175 -7.103 11.158 1.00 91.94 116 ARG A O 1
ATOM 924 N N . ARG A 1 117 ? 4.667 -5.942 9.317 1.00 90.94 117 ARG A N 1
ATOM 925 C CA . ARG A 1 117 ? 5.043 -4.617 9.843 1.00 90.94 117 ARG A CA 1
ATOM 926 C C . ARG A 1 117 ? 3.898 -3.908 10.567 1.00 90.94 117 ARG A C 1
ATOM 928 O O . ARG A 1 117 ? 4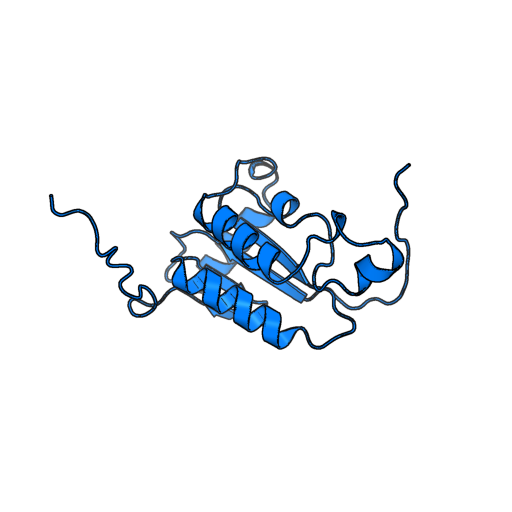.044 -2.747 10.964 1.00 90.94 117 ARG A O 1
ATOM 935 N N . GLY A 1 118 ? 2.763 -4.577 10.757 1.00 93.69 118 GLY A N 1
ATOM 936 C CA . GLY A 1 118 ? 1.591 -3.981 11.383 1.00 93.69 118 GLY A CA 1
ATOM 937 C C . GLY A 1 118 ? 0.947 -2.906 10.508 1.00 93.69 118 GLY A C 1
ATOM 938 O O . GLY A 1 118 ? 0.442 -1.918 11.045 1.00 93.69 118 GLY A O 1
ATOM 939 N N . LEU A 1 119 ? 1.031 -3.046 9.183 1.00 95.56 119 LEU A N 1
ATOM 940 C CA . LEU A 1 119 ? 0.388 -2.166 8.209 1.00 95.56 119 LEU A CA 1
ATOM 941 C C . LEU A 1 119 ? -0.878 -2.824 7.661 1.00 95.56 119 LEU A C 1
ATOM 943 O O . LEU A 1 119 ? -0.988 -4.046 7.615 1.00 95.56 119 LEU A O 1
ATOM 947 N N . VAL A 1 120 ? -1.831 -1.995 7.258 1.00 95.94 120 VAL A N 1
ATOM 948 C CA . VAL A 1 120 ? -3.078 -2.407 6.612 1.00 95.94 120 VAL A CA 1
ATOM 949 C C . VAL A 1 120 ? -2.860 -2.387 5.110 1.00 95.94 120 VAL A C 1
ATOM 951 O O . VAL A 1 120 ? -2.219 -1.476 4.595 1.00 95.94 120 VAL A O 1
ATOM 954 N N . VAL A 1 121 ? -3.388 -3.381 4.410 1.00 95.44 121 VAL A N 1
ATOM 955 C CA . VAL A 1 121 ? -3.279 -3.496 2.956 1.00 95.44 121 VAL A CA 1
ATOM 956 C C . VAL A 1 121 ? -4.679 -3.412 2.380 1.00 95.44 121 VAL A C 1
ATOM 958 O O . VAL A 1 121 ? -5.541 -4.208 2.742 1.00 95.44 121 VAL A O 1
ATOM 961 N N . PHE A 1 122 ? -4.906 -2.449 1.503 1.00 93.56 122 PHE A N 1
ATOM 962 C CA . PHE A 1 122 ? -6.109 -2.335 0.704 1.00 93.56 122 PHE A CA 1
ATOM 963 C C . PHE A 1 122 ? -5.781 -2.727 -0.734 1.00 93.56 122 PHE A C 1
ATOM 965 O O . PHE A 1 122 ? -5.033 -2.058 -1.445 1.00 93.56 122 PHE A O 1
ATOM 972 N N . ASP A 1 123 ? -6.303 -3.879 -1.114 1.00 88.94 123 ASP A N 1
ATOM 973 C CA . ASP A 1 123 ? -5.941 -4.629 -2.299 1.00 88.94 123 ASP A CA 1
ATOM 974 C C . ASP A 1 123 ? -7.144 -4.676 -3.240 1.00 88.94 123 ASP A C 1
ATOM 976 O O . ASP A 1 123 ? -7.945 -5.603 -3.158 1.00 88.94 123 ASP A O 1
ATOM 980 N N . GLN A 1 124 ? -7.309 -3.627 -4.054 1.00 80.19 124 GLN A N 1
ATOM 981 C CA . GLN A 1 124 ? -8.502 -3.335 -4.864 1.00 80.19 124 GLN A CA 1
ATOM 982 C C . GLN A 1 124 ? -9.831 -3.355 -4.089 1.00 80.19 124 GLN A C 1
ATOM 984 O O . GLN A 1 124 ? -10.361 -2.305 -3.755 1.00 80.19 124 GLN A O 1
ATOM 989 N N . ASP A 1 125 ? -10.390 -4.535 -3.835 1.00 79.12 125 ASP A N 1
ATOM 990 C CA . ASP A 1 125 ? -11.655 -4.777 -3.140 1.00 79.12 125 ASP A CA 1
ATOM 991 C C . ASP A 1 125 ? -11.463 -5.409 -1.751 1.00 79.12 125 ASP A C 1
ATOM 993 O O . ASP A 1 125 ? -12.427 -5.580 -1.003 1.00 79.12 125 ASP A O 1
ATOM 997 N N . ARG A 1 126 ? -10.228 -5.768 -1.379 1.00 88.50 126 ARG A N 1
ATOM 998 C CA . ARG A 1 126 ? -9.938 -6.525 -0.156 1.00 88.50 126 ARG A CA 1
ATOM 999 C C . ARG A 1 126 ? -9.108 -5.732 0.831 1.00 88.50 126 ARG A C 1
ATOM 1001 O O . ARG A 1 126 ? -7.948 -5.416 0.584 1.00 88.50 126 ARG A O 1
ATOM 1008 N N . LEU A 1 127 ? -9.669 -5.515 2.014 1.00 93.00 127 LEU A N 1
ATOM 1009 C CA . LEU A 1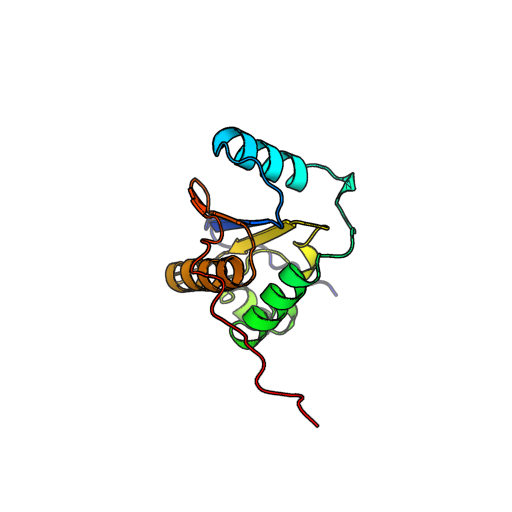 127 ? -8.942 -4.957 3.144 1.00 93.00 127 LEU A CA 1
ATOM 1010 C C . LEU A 1 127 ? -8.337 -6.080 3.997 1.00 93.00 127 LEU A C 1
ATOM 1012 O O . LEU A 1 127 ? -9.041 -6.925 4.547 1.00 93.00 127 LEU A O 1
ATOM 1016 N N . ARG A 1 128 ? -7.012 -6.089 4.129 1.00 94.25 128 ARG A N 1
ATOM 1017 C CA . ARG A 1 128 ? -6.260 -7.029 4.966 1.00 94.25 128 ARG A CA 1
ATOM 1018 C C . ARG A 1 128 ? -5.636 -6.263 6.123 1.00 94.25 128 ARG A C 1
ATOM 1020 O O . ARG A 1 128 ? -4.961 -5.253 5.931 1.00 94.25 128 ARG A O 1
ATOM 1027 N N . ARG A 1 129 ? -5.856 -6.753 7.340 1.00 93.44 129 ARG A N 1
ATOM 1028 C CA . ARG A 1 129 ? -5.318 -6.163 8.570 1.00 93.44 129 ARG A CA 1
ATOM 1029 C C . ARG A 1 129 ? -4.256 -7.076 9.167 1.00 93.44 129 ARG A C 1
ATOM 1031 O O . ARG A 1 129 ? -4.394 -8.293 9.048 1.00 93.44 129 ARG A O 1
ATOM 1038 N N . PRO A 1 130 ? -3.241 -6.512 9.839 1.00 88.62 130 PRO A N 1
ATOM 1039 C CA . PRO A 1 130 ? -2.252 -7.315 10.536 1.00 88.62 130 PRO A CA 1
ATOM 1040 C C . PRO A 1 130 ? -2.956 -8.112 11.634 1.00 88.62 130 PRO A C 1
ATOM 1042 O O . PRO A 1 130 ? -3.643 -7.546 12.492 1.00 88.62 130 PRO A O 1
ATOM 1045 N N . SER A 1 131 ? -2.820 -9.432 11.604 1.00 79.38 131 SER A N 1
ATOM 1046 C CA . SER A 1 131 ? -3.341 -10.279 12.668 1.00 79.38 131 SER A CA 1
ATOM 1047 C C . SER A 1 131 ? -2.411 -10.218 13.882 1.00 79.38 131 SER A C 1
ATOM 1049 O O . SER A 1 131 ? -1.213 -9.957 13.769 1.00 79.38 131 SER A O 1
ATOM 1051 N N . LYS A 1 132 ? -2.932 -10.515 15.081 1.00 61.47 132 LYS A N 1
ATOM 1052 C CA . LYS A 1 132 ? -2.082 -10.658 16.280 1.00 61.47 132 LYS A CA 1
ATOM 1053 C C . LYS A 1 132 ? -1.003 -11.744 16.124 1.00 61.47 132 LYS A C 1
ATOM 1055 O O . LYS A 1 132 ? -0.039 -11.718 16.877 1.00 61.47 132 LYS A O 1
ATOM 1060 N N . ALA A 1 133 ? -1.168 -12.675 15.180 1.00 57.94 133 ALA A N 1
ATOM 1061 C CA . ALA A 1 133 ? -0.207 -13.732 14.881 1.00 57.94 133 ALA A CA 1
ATOM 1062 C C . ALA A 1 133 ? 0.919 -13.281 13.928 1.00 57.94 133 ALA A C 1
ATOM 1064 O O . ALA A 1 133 ? 1.978 -13.901 13.925 1.00 57.94 133 ALA A O 1
ATOM 1065 N N . ASP A 1 134 ? 0.720 -12.195 13.168 1.00 55.09 134 ASP A N 1
ATOM 1066 C CA . ASP A 1 134 ? 1.714 -11.663 12.219 1.00 55.09 134 ASP A CA 1
ATOM 1067 C C . ASP A 1 134 ? 2.822 -10.859 12.903 1.00 55.09 134 ASP A C 1
ATOM 1069 O O . ASP A 1 134 ? 3.877 -10.618 12.314 1.00 55.09 134 ASP A O 1
ATOM 1073 N N . PHE A 1 135 ? 2.625 -10.508 14.177 1.00 55.06 135 PHE A N 1
ATOM 1074 C CA . PHE A 1 135 ? 3.703 -10.110 15.076 1.00 55.06 135 PHE A CA 1
ATOM 1075 C C . PHE A 1 135 ? 4.487 -11.361 15.477 1.00 55.06 135 PHE A C 1
ATOM 1077 O O . PHE A 1 135 ? 4.479 -11.789 16.633 1.00 55.06 135 PHE A O 1
ATOM 1084 N N . GLY A 1 136 ? 5.148 -11.970 14.491 1.00 47.62 136 GLY A N 1
ATOM 1085 C CA . GLY A 1 136 ? 6.237 -12.891 14.748 1.00 47.62 136 GLY A CA 1
ATOM 1086 C C . GLY A 1 136 ? 7.171 -12.206 15.731 1.00 47.62 136 GLY A C 1
ATOM 1087 O O . GLY A 1 136 ? 7.570 -11.063 15.525 1.00 47.62 136 GLY A O 1
ATOM 1088 N N . THR A 1 137 ? 7.419 -12.880 16.844 1.00 43.28 137 THR A N 1
ATOM 1089 C CA . THR A 1 137 ? 8.359 -12.497 17.885 1.00 43.28 137 THR A CA 1
ATOM 1090 C C . THR A 1 137 ? 9.716 -12.167 17.273 1.00 43.28 137 THR A C 1
ATOM 1092 O O . THR A 1 137 ? 10.593 -13.027 17.220 1.00 43.28 137 THR A O 1
ATOM 1095 N N . ASP A 1 138 ? 9.917 -10.917 16.870 1.00 45.12 138 ASP A N 1
ATOM 1096 C CA . ASP A 1 138 ? 11.239 -10.318 16.751 1.00 45.12 138 ASP A CA 1
ATOM 1097 C C . ASP A 1 138 ? 11.681 -9.995 18.184 1.00 45.12 138 ASP A C 1
ATOM 1099 O O . ASP A 1 138 ? 11.731 -8.854 18.644 1.00 45.12 138 ASP A O 1
ATOM 1103 N N . THR A 1 139 ? 11.853 -11.065 18.966 1.00 41.47 139 THR A N 1
ATOM 1104 C CA . THR A 1 139 ? 12.611 -10.985 20.206 1.00 41.47 139 THR A CA 1
ATOM 1105 C C . THR A 1 139 ? 14.045 -10.943 19.730 1.00 41.47 139 THR A C 1
ATOM 1107 O O . THR A 1 139 ? 14.639 -11.986 19.475 1.00 41.47 139 THR A O 1
ATOM 1110 N N . ASP A 1 140 ? 14.547 -9.732 19.536 1.00 43.28 140 ASP A N 1
ATOM 1111 C CA . ASP A 1 140 ? 15.966 -9.451 19.392 1.00 43.28 140 ASP A CA 1
ATOM 1112 C C . ASP A 1 140 ? 16.713 -10.180 20.531 1.00 43.28 140 ASP A C 1
ATOM 1114 O O . ASP A 1 140 ? 16.505 -9.850 21.708 1.00 43.28 140 ASP A O 1
ATOM 1118 N N . PRO A 1 141 ? 17.504 -11.239 20.265 1.00 44.16 141 PRO A N 1
ATOM 1119 C CA . PRO A 1 141 ? 18.281 -11.883 21.303 1.00 44.16 141 PRO A CA 1
ATOM 1120 C C . PRO A 1 141 ? 19.586 -11.099 21.462 1.00 44.16 141 PRO A C 1
ATOM 1122 O O . PRO A 1 141 ? 20.644 -11.502 20.988 1.00 44.16 141 PRO A O 1
ATOM 1125 N N . GLY A 1 142 ? 19.512 -9.966 22.151 1.00 42.78 142 GLY A N 1
ATOM 1126 C CA . GLY A 1 142 ? 20.677 -9.175 22.543 1.00 42.78 142 GLY A CA 1
ATOM 1127 C C . GLY A 1 142 ? 20.213 -7.795 22.980 1.00 42.78 142 GLY A C 1
ATOM 1128 O O . GLY A 1 142 ? 19.742 -7.012 22.178 1.00 42.78 142 GLY A O 1
ATOM 1129 N N . ILE A 1 143 ? 20.278 -7.409 24.248 1.00 39.28 143 ILE A N 1
ATOM 1130 C CA . ILE A 1 143 ? 21.508 -7.273 25.022 1.00 39.28 143 ILE A CA 1
ATOM 1131 C C . ILE A 1 143 ? 21.177 -7.563 26.493 1.00 39.28 143 ILE A C 1
ATOM 1133 O O . ILE A 1 143 ? 20.479 -6.800 27.159 1.00 39.28 143 ILE A O 1
ATOM 1137 N N . LEU A 1 144 ? 21.713 -8.666 27.008 1.00 39.97 144 LEU A N 1
ATOM 1138 C CA . LEU A 1 144 ? 22.091 -8.796 28.411 1.00 39.97 144 LEU A CA 1
ATOM 1139 C C . LEU A 1 144 ? 23.615 -8.808 28.409 1.00 39.97 144 LEU A C 1
ATOM 1141 O O . LEU A 1 144 ? 24.192 -9.812 28.006 1.00 39.97 144 LEU A O 1
ATOM 1145 N N . HIS A 1 145 ? 24.227 -7.680 28.767 1.00 40.62 145 HIS A N 1
ATOM 1146 C CA . HIS A 1 145 ? 25.443 -7.566 29.579 1.00 40.62 145 HIS A CA 1
ATOM 1147 C C . HIS A 1 145 ? 25.780 -6.094 29.818 1.00 40.62 145 HIS A C 1
ATOM 1149 O O . HIS A 1 145 ? 25.827 -5.327 28.833 1.00 40.62 145 HIS A O 1
#

Secondary structure (DSSP, 8-state):
-----------PPEEEEEEPSP--SSHHHHHHHHHHHHH-GGGTTPPPPHHHHHHHHHHHHHS--GGGS-GGGGGGSS--SS-TTTTEETTEEEEEE--SS--HHHHHHHHHHHHHTT-EEEETTEEE---TTTS----------

Radius of gyration: 16.53 Å; chains: 1; bounding box: 42×32×55 Å

Sequence (145 aa):
MVIACQRRSPVLPYSMIVFVPPVSEDDEAAVEMILDYDDDPKNEGLPLDRRLHALIDELAQIYPRSASLPPERCDECIWAEEPLELNGRGRLCHFALSGRHDIDPLIERISEVALRRGLVVFDQDRLRRPSKADFGTDTDPGILH

pLDDT: mean 74.29, std 19.53, range [26.94, 96.12]

Foldseek 3Di:
DDPPPDDDDPPPFFKKKKFADDADPDPVRRVVVRVVCLPDCVQQPAQADPLLVVLLVVVCVVFPFLVPDDPVCSQQGQADDHGQRNQGGHGMGMGRGHHPDDCVVVVVVSLLSSLLSQIWMDRPPDIDGNDPVSVPPPVPPDDDD